Protein AF-A0A839AI90-F1 (afdb_monomer)

Sequence (111 aa):
MSGKSLNDLARDLARARAAADRRPDDKAAEIRFHEARIAYLEAELFLCRKDLAHWQLRSMALGRALRRRVAAYRRLAETASKGAIKRRSRGPAPVPAQAVLFEIVGQGVAA

Radius of gyration: 31.57 Å; Cα contacts (8 Å, |Δi|>4): 28; chains: 1; bounding box: 63×28×80 Å

Solvent-accessible surface area (backbone atoms only — not comparable to full-atom values): 6387 Å² total; per-residue (Å²): 129,82,93,66,51,73,68,53,34,51,51,49,26,54,51,26,43,57,51,16,73,76,35,78,86,39,62,71,34,46,53,48,24,53,52,32,46,49,56,36,50,53,51,52,51,51,51,52,51,52,50,50,54,53,51,50,54,50,49,53,51,52,52,52,52,50,53,53,51,53,53,51,51,50,53,52,51,52,49,50,52,55,51,51,61,66,49,72,80,56,84,81,83,88,77,66,75,75,68,64,63,55,63,70,62,63,68,74,80,75,131

Mean predicted aligned error: 13.65 Å

Nearest PDB structures (foldseek):
  7rye-assembly1_G  TM=8.720E-01  e=3.133E+00  Salmonella enterica subsp. enterica serovar Typhimurium

Organism: NCBI:txid2758565

Secondary structure (DSSP, 8-state):
-----HHHHHHHHHHHHHHHHH-TT-HHHHHHHHHHHHHHHHHHHHHHHHHHHHHHHHHHHHHHHHHHHHHHHHHHHHHHHHHHHHHTTS---PPPGGGTHHHHHHTTS--

pLDDT: mean 80.91, std 21.18, range [37.03, 97.56]

Foldseek 3Di:
DPPDDLVVLVVQLVVLVVQCVVPVPPVVSVVSNVVSVVVNVVNVVVVVVVVVVVVVVVVVVVVVVVVVVVVVVVVVVVVVVVVVVVPVVDDDDDDDPVVVVCVVVVVPPDD

Structure (mmCIF, N/CA/C/O backbone):
data_AF-A0A839AI90-F1
#
_entry.id   AF-A0A839AI90-F1
#
loop_
_atom_site.group_PDB
_atom_site.id
_atom_site.type_symbol
_atom_site.label_atom_id
_atom_site.label_alt_id
_atom_site.label_comp_id
_atom_site.label_asym_id
_atom_site.label_entity_id
_atom_site.label_seq_id
_atom_site.pdbx_PDB_ins_code
_atom_site.Cartn_x
_atom_site.Cartn_y
_atom_site.Cartn_z
_atom_site.occupancy
_atom_site.B_iso_or_equiv
_atom_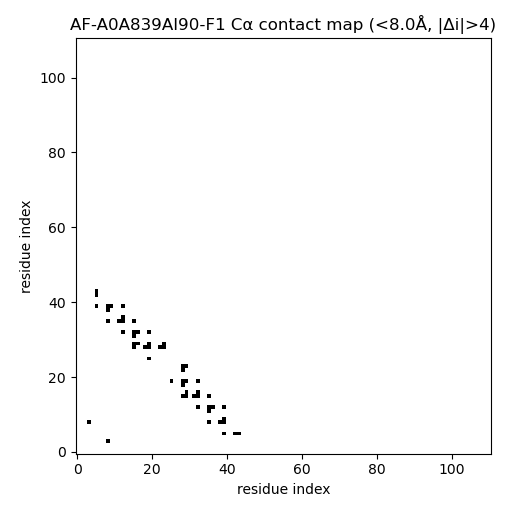site.auth_seq_id
_atom_site.auth_comp_id
_atom_site.auth_asym_id
_atom_site.auth_atom_id
_atom_site.pdbx_PDB_model_num
ATOM 1 N N . MET A 1 1 ? 5.090 16.242 -8.326 1.00 51.44 1 MET A N 1
ATOM 2 C CA . MET A 1 1 ? 4.722 14.852 -8.672 1.00 51.44 1 MET A CA 1
ATOM 3 C C . MET A 1 1 ? 3.959 14.890 -9.983 1.00 51.44 1 MET A C 1
ATOM 5 O O . MET A 1 1 ? 3.069 15.721 -10.107 1.00 51.44 1 MET A O 1
ATOM 9 N N . SER A 1 2 ? 4.357 14.087 -10.972 1.00 54.00 2 SER A N 1
ATOM 10 C CA . SER A 1 2 ? 3.649 13.995 -12.256 1.00 54.00 2 SER A CA 1
ATOM 11 C C . SER A 1 2 ? 2.184 13.634 -11.982 1.00 54.00 2 SER A C 1
ATOM 13 O O . SER A 1 2 ? 1.935 12.640 -11.309 1.00 54.00 2 SER A O 1
ATOM 15 N N . GLY A 1 3 ? 1.225 14.451 -12.431 1.00 74.69 3 GLY A N 1
ATOM 16 C CA . GLY A 1 3 ? -0.216 14.294 -12.163 1.00 74.69 3 GLY A CA 1
ATOM 17 C C . GLY A 1 3 ? -0.878 13.084 -12.841 1.00 74.69 3 GLY A C 1
ATOM 18 O O . GLY A 1 3 ? -2.062 13.132 -13.157 1.00 74.69 3 GLY A O 1
ATOM 19 N N . LYS A 1 4 ? -0.113 12.027 -13.117 1.00 84.38 4 LYS A N 1
ATOM 20 C CA . LYS A 1 4 ? -0.568 10.782 -13.737 1.00 84.38 4 LYS A CA 1
ATOM 21 C C . LYS A 1 4 ? -1.263 9.896 -12.705 1.00 84.38 4 LYS A C 1
ATOM 23 O O . LYS A 1 4 ? -0.846 9.836 -11.549 1.00 84.38 4 LYS A O 1
ATOM 28 N N . SER A 1 5 ? -2.302 9.178 -13.128 1.00 92.56 5 SER A N 1
ATOM 29 C CA . SER A 1 5 ? -2.959 8.193 -12.265 1.00 92.56 5 SER A CA 1
ATOM 30 C C . SER A 1 5 ? -2.091 6.940 -12.082 1.00 92.56 5 SER A C 1
ATOM 32 O O . SER A 1 5 ? -1.227 6.648 -12.912 1.00 92.56 5 SER A O 1
ATOM 34 N N . LEU A 1 6 ? -2.355 6.147 -11.034 1.00 93.50 6 LEU A N 1
ATOM 35 C CA . LEU A 1 6 ? -1.666 4.865 -10.813 1.00 93.50 6 LEU A CA 1
ATOM 36 C C . LEU A 1 6 ? -1.813 3.922 -12.022 1.00 93.50 6 LEU A C 1
ATOM 38 O O . LEU A 1 6 ? -0.866 3.243 -12.405 1.00 93.50 6 LEU A O 1
ATOM 42 N N . ASN A 1 7 ? -2.979 3.938 -12.673 1.00 95.38 7 ASN A N 1
ATOM 43 C CA . ASN A 1 7 ? -3.241 3.142 -13.872 1.00 95.38 7 ASN A CA 1
ATOM 44 C C . ASN A 1 7 ? -2.406 3.603 -15.072 1.00 95.38 7 ASN A C 1
ATOM 46 O O . ASN A 1 7 ? -1.980 2.777 -15.879 1.00 95.38 7 ASN A O 1
ATOM 50 N N . ASP A 1 8 ? -2.166 4.909 -15.206 1.00 96.25 8 ASP A N 1
ATOM 51 C CA . ASP A 1 8 ? -1.291 5.431 -16.257 1.00 96.25 8 ASP A CA 1
ATOM 52 C C . ASP A 1 8 ? 0.162 5.022 -16.002 1.00 96.25 8 ASP A C 1
ATOM 54 O O . ASP A 1 8 ? 0.834 4.569 -16.925 1.00 96.25 8 ASP A O 1
ATOM 58 N N . LEU A 1 9 ? 0.615 5.080 -14.746 1.00 95.69 9 LEU A N 1
ATOM 59 C CA . LEU A 1 9 ? 1.947 4.613 -14.348 1.00 95.69 9 LEU A CA 1
ATOM 60 C C . LEU A 1 9 ? 2.119 3.103 -14.562 1.00 95.69 9 LEU A C 1
ATOM 62 O O . LEU A 1 9 ? 3.165 2.673 -15.038 1.00 95.69 9 LEU A O 1
ATOM 66 N N . ALA A 1 10 ? 1.089 2.297 -14.289 1.00 96.69 10 ALA A N 1
ATOM 67 C CA . ALA A 1 10 ? 1.102 0.861 -14.573 1.00 96.69 10 ALA A CA 1
ATOM 68 C C . ALA A 1 10 ? 1.248 0.582 -16.077 1.00 96.69 10 ALA A C 1
ATOM 70 O O . ALA A 1 10 ? 2.020 -0.287 -16.489 1.00 96.69 10 ALA A O 1
ATOM 71 N N . ARG A 1 11 ? 0.528 1.345 -16.914 1.00 97.50 11 ARG A N 1
ATOM 72 C CA . ARG A 1 11 ? 0.636 1.252 -18.377 1.00 97.50 11 ARG A CA 1
ATOM 73 C C . ARG A 1 11 ? 2.020 1.677 -18.866 1.00 97.50 11 ARG A C 1
ATOM 75 O O . ARG A 1 11 ? 2.583 0.999 -19.724 1.00 97.50 11 ARG A O 1
ATOM 82 N N . ASP A 1 12 ? 2.579 2.750 -18.317 1.00 95.94 12 ASP A N 1
ATOM 83 C CA . ASP A 1 12 ? 3.929 3.218 -18.649 1.00 95.94 12 ASP A CA 1
ATOM 84 C C . ASP A 1 12 ? 4.997 2.191 -18.237 1.00 95.94 12 ASP A C 1
ATOM 86 O O . ASP A 1 12 ? 5.879 1.874 -19.036 1.00 95.94 12 ASP A O 1
ATOM 90 N N . LEU A 1 13 ? 4.866 1.582 -17.054 1.00 97.38 13 LEU A N 1
ATOM 91 C CA . LEU A 1 13 ? 5.733 0.497 -16.590 1.00 97.38 13 LEU A CA 1
ATOM 92 C C . LEU A 1 13 ? 5.669 -0.724 -17.515 1.00 97.38 13 LEU A C 1
ATOM 94 O O . LEU A 1 13 ? 6.708 -1.258 -17.903 1.00 97.38 13 LEU A O 1
ATOM 98 N N . ALA A 1 14 ? 4.468 -1.152 -17.912 1.00 97.31 14 ALA A N 1
ATOM 99 C CA . ALA A 1 14 ? 4.297 -2.280 -18.826 1.00 97.31 14 ALA A CA 1
ATOM 100 C C . ALA A 1 14 ? 4.943 -2.012 -20.197 1.00 97.31 14 ALA A C 1
ATOM 102 O O . ALA A 1 14 ? 5.605 -2.888 -20.756 1.00 97.31 14 ALA A O 1
ATOM 103 N N . ARG A 1 15 ? 4.804 -0.787 -20.721 1.00 96.69 15 ARG A N 1
ATOM 104 C CA . ARG A 1 15 ? 5.449 -0.367 -21.976 1.00 96.69 15 ARG A CA 1
ATOM 105 C C . ARG A 1 15 ? 6.968 -0.341 -21.855 1.00 96.69 15 ARG A C 1
ATOM 107 O O . ARG A 1 15 ? 7.646 -0.837 -22.752 1.00 96.69 15 ARG A O 1
ATOM 114 N N . ALA A 1 16 ? 7.494 0.217 -20.767 1.00 95.44 16 ALA A N 1
ATOM 115 C CA . ALA A 1 16 ? 8.931 0.293 -20.532 1.00 95.44 16 ALA A CA 1
ATOM 116 C C . ALA A 1 16 ? 9.546 -1.105 -20.381 1.00 95.44 16 ALA A C 1
ATOM 118 O O . ALA A 1 16 ? 10.574 -1.388 -20.992 1.00 95.44 16 ALA A O 1
ATOM 119 N N . ARG A 1 17 ? 8.858 -2.012 -19.675 1.00 96.12 17 ARG A N 1
ATOM 120 C CA . ARG A 1 17 ? 9.251 -3.421 -19.563 1.00 96.12 17 ARG A CA 1
ATOM 121 C C . ARG A 1 17 ? 9.302 -4.104 -20.926 1.00 96.12 17 ARG A C 1
ATOM 123 O O . ARG A 1 17 ? 10.330 -4.650 -21.292 1.00 96.12 17 ARG A O 1
ATOM 130 N N . ALA A 1 18 ? 8.234 -3.993 -21.717 1.00 96.81 18 ALA A N 1
ATOM 131 C CA . ALA A 1 18 ? 8.198 -4.581 -23.055 1.00 96.81 18 ALA A CA 1
ATOM 132 C C . ALA A 1 18 ? 9.286 -4.013 -23.987 1.00 96.81 18 ALA A C 1
ATOM 134 O O . ALA A 1 18 ? 9.757 -4.706 -24.887 1.00 96.81 18 ALA A O 1
ATOM 135 N N . ALA A 1 19 ? 9.679 -2.749 -23.804 1.00 94.62 19 ALA A N 1
ATOM 136 C CA . ALA A 1 19 ? 10.760 -2.137 -24.566 1.00 94.62 19 ALA A CA 1
ATOM 137 C C . ALA A 1 19 ? 12.146 -2.659 -24.152 1.00 94.62 19 ALA A C 1
ATOM 139 O O . ALA A 1 19 ? 12.968 -2.883 -25.042 1.00 94.62 19 ALA A O 1
ATOM 140 N N . ALA A 1 20 ? 12.382 -2.859 -22.851 1.00 94.75 20 ALA A N 1
ATOM 141 C CA . ALA A 1 20 ? 13.605 -3.460 -22.317 1.00 94.75 20 ALA A CA 1
ATOM 142 C C . ALA A 1 20 ? 13.729 -4.940 -22.718 1.00 94.75 20 ALA A C 1
ATOM 144 O O . ALA A 1 20 ? 14.761 -5.345 -23.239 1.00 94.75 20 ALA A O 1
ATOM 145 N N . ASP A 1 21 ? 12.646 -5.717 -22.610 1.00 94.81 21 ASP A N 1
ATOM 146 C CA . ASP A 1 21 ? 12.638 -7.146 -22.958 1.00 94.81 21 ASP A CA 1
ATOM 147 C C . ASP A 1 21 ? 12.954 -7.389 -24.449 1.00 94.81 21 ASP A C 1
ATOM 149 O O . ASP A 1 21 ? 13.576 -8.385 -24.810 1.00 94.81 21 ASP A O 1
ATOM 153 N N . ARG A 1 22 ? 12.555 -6.468 -25.340 1.00 95.88 22 ARG A N 1
ATOM 154 C CA . ARG A 1 22 ? 12.869 -6.542 -26.782 1.00 95.88 22 ARG A CA 1
ATOM 155 C C . ARG A 1 22 ? 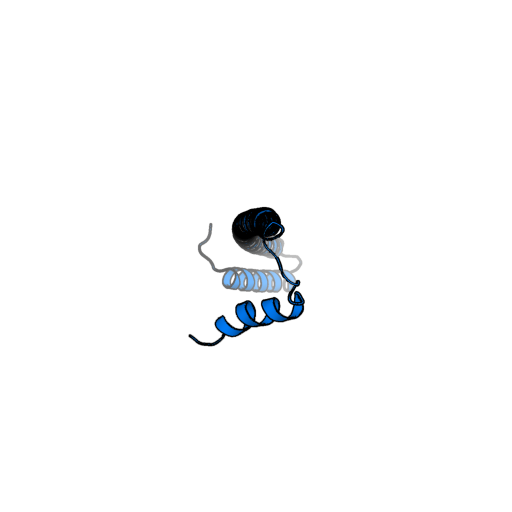14.318 -6.191 -27.118 1.00 95.88 22 ARG A C 1
ATOM 157 O O . ARG A 1 22 ? 14.772 -6.527 -28.208 1.00 95.88 22 ARG A O 1
ATOM 164 N N . ARG A 1 23 ? 15.001 -5.443 -26.251 1.00 91.38 23 ARG A N 1
ATOM 165 C CA . ARG A 1 23 ? 16.357 -4.922 -26.470 1.00 91.38 23 ARG A CA 1
ATOM 166 C C . ARG A 1 23 ? 17.153 -5.035 -25.167 1.00 91.38 23 ARG A C 1
ATOM 168 O O . ARG A 1 23 ? 17.403 -4.012 -24.534 1.00 91.38 23 ARG A O 1
ATOM 175 N N . PRO A 1 24 ? 17.540 -6.256 -24.765 1.00 86.38 24 PRO A N 1
ATOM 176 C CA . PRO A 1 24 ? 18.199 -6.484 -23.479 1.00 86.38 24 PRO A CA 1
ATOM 177 C C . PRO A 1 24 ? 19.555 -5.771 -23.366 1.00 86.38 24 PRO A C 1
ATOM 179 O O . PRO A 1 24 ? 19.943 -5.381 -22.273 1.00 86.38 24 PRO A O 1
ATOM 182 N N . ASP A 1 25 ? 20.237 -5.529 -24.489 1.00 93.94 25 ASP A N 1
ATOM 183 C CA . ASP A 1 25 ? 21.524 -4.820 -24.510 1.00 93.94 25 ASP A CA 1
ATOM 184 C C . ASP A 1 25 ? 21.377 -3.281 -24.526 1.00 93.94 25 ASP A C 1
ATOM 186 O O . ASP A 1 25 ? 22.361 -2.547 -24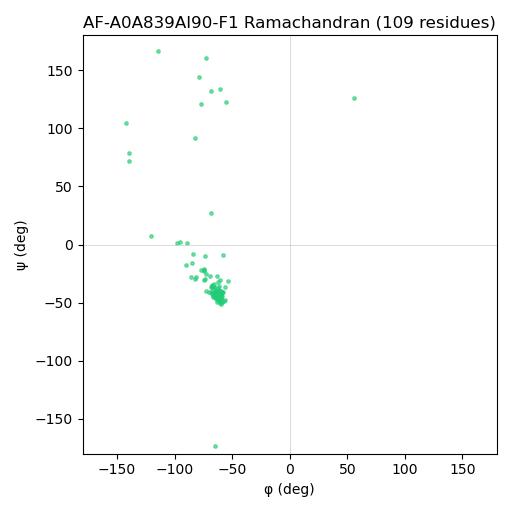.387 1.00 93.94 25 ASP A O 1
ATOM 190 N N . ASP A 1 26 ? 20.154 -2.758 -24.695 1.00 95.62 26 ASP A N 1
ATOM 191 C CA . ASP A 1 26 ? 19.877 -1.318 -24.682 1.00 95.62 26 ASP A CA 1
ATOM 192 C C . ASP A 1 26 ? 19.745 -0.813 -23.239 1.00 95.62 26 ASP A C 1
ATOM 194 O O . ASP A 1 26 ? 18.656 -0.754 -22.658 1.00 95.62 26 ASP A O 1
ATOM 198 N N . LYS A 1 27 ? 20.871 -0.361 -22.679 1.00 95.00 27 LYS A N 1
ATOM 199 C CA . LYS A 1 27 ? 20.932 0.252 -21.341 1.00 95.00 27 LYS A CA 1
ATOM 200 C C . LYS A 1 27 ? 19.946 1.410 -21.161 1.00 95.00 27 LYS A C 1
ATOM 202 O O . LYS A 1 27 ? 19.452 1.626 -20.058 1.00 95.00 27 LYS A O 1
ATOM 207 N N . ALA A 1 28 ? 19.622 2.162 -22.215 1.00 95.56 28 ALA A N 1
ATOM 208 C CA . ALA A 1 28 ? 18.651 3.249 -22.105 1.00 95.56 28 ALA A CA 1
ATOM 209 C C . ALA A 1 28 ? 17.212 2.722 -21.972 1.00 95.56 28 ALA A C 1
ATOM 211 O O . ALA A 1 28 ? 16.359 3.382 -21.375 1.00 95.56 28 ALA A O 1
ATOM 212 N N . ALA A 1 29 ? 16.898 1.551 -22.534 1.00 93.75 29 ALA A N 1
ATOM 213 C CA . ALA A 1 29 ? 15.622 0.880 -22.296 1.00 93.75 29 ALA A CA 1
ATOM 214 C C . ALA A 1 29 ? 15.530 0.339 -20.859 1.00 93.75 29 ALA A C 1
ATOM 216 O O . ALA A 1 29 ? 14.499 0.528 -20.212 1.00 93.75 29 ALA A O 1
ATOM 217 N N . GLU A 1 30 ? 16.615 -0.238 -20.339 1.00 95.06 30 GLU A N 1
ATOM 218 C CA . GLU A 1 30 ? 16.704 -0.725 -18.956 1.00 95.06 30 GLU A CA 1
ATOM 219 C C . GLU A 1 30 ? 16.544 0.411 -17.929 1.00 95.06 30 GLU A C 1
ATOM 221 O O . GLU A 1 30 ? 15.707 0.323 -17.028 1.00 95.06 30 GLU A O 1
ATOM 226 N N . ILE A 1 31 ? 17.260 1.529 -18.108 1.00 96.62 31 ILE A N 1
ATOM 227 C CA . ILE A 1 31 ? 17.131 2.717 -17.246 1.00 96.62 31 ILE A CA 1
ATOM 228 C C . ILE A 1 31 ? 15.681 3.216 -17.229 1.00 96.62 31 ILE A C 1
ATOM 230 O O . ILE A 1 31 ? 15.105 3.391 -16.156 1.00 96.62 31 ILE A O 1
ATOM 234 N N . ARG A 1 32 ? 15.047 3.363 -18.401 1.00 95.38 32 ARG A N 1
ATOM 235 C CA . ARG A 1 32 ? 13.643 3.806 -18.497 1.00 95.38 32 ARG A CA 1
ATOM 236 C C . ARG A 1 32 ? 12.670 2.853 -17.808 1.00 95.38 32 ARG A C 1
ATOM 238 O O . ARG A 1 32 ? 11.681 3.300 -17.229 1.00 95.38 32 ARG A O 1
ATOM 245 N N . PHE A 1 33 ? 12.928 1.547 -17.854 1.00 97.19 33 PHE A N 1
ATOM 246 C CA . PHE A 1 33 ? 12.145 0.569 -17.102 1.00 97.19 33 PHE A CA 1
ATOM 247 C C . PHE A 1 33 ? 12.277 0.781 -15.590 1.00 97.19 33 PHE A C 1
ATOM 249 O O . PHE A 1 33 ? 11.262 0.810 -14.889 1.00 97.19 33 PHE A O 1
ATOM 256 N N . HIS A 1 34 ? 13.494 0.987 -15.084 1.00 97.56 34 HIS A N 1
ATOM 257 C CA . HIS A 1 34 ? 13.709 1.261 -13.665 1.00 97.56 34 HIS A CA 1
ATOM 258 C C . HIS A 1 34 ? 13.083 2.583 -13.214 1.00 97.56 34 HIS A C 1
ATOM 260 O O . HIS A 1 34 ? 12.436 2.609 -12.169 1.00 97.56 34 HIS A O 1
ATOM 266 N N . GLU A 1 35 ? 13.182 3.646 -14.011 1.00 97.50 35 GLU A N 1
ATOM 267 C CA . GLU A 1 35 ? 12.520 4.928 -13.737 1.00 97.50 35 GLU A CA 1
ATOM 268 C C . GLU A 1 35 ? 10.995 4.775 -13.663 1.00 97.50 35 GLU A C 1
ATOM 270 O O . GLU A 1 35 ? 10.367 5.231 -12.705 1.00 97.50 35 GLU A O 1
ATOM 275 N N . ALA A 1 36 ? 10.391 4.069 -14.627 1.00 96.56 36 ALA A N 1
ATOM 276 C CA . ALA A 1 36 ? 8.956 3.791 -14.616 1.00 96.56 36 ALA A CA 1
ATOM 277 C C . ALA A 1 36 ? 8.546 2.944 -13.399 1.00 96.56 36 ALA A C 1
ATOM 279 O O . ALA A 1 36 ? 7.489 3.172 -12.805 1.00 96.56 36 ALA A O 1
ATOM 280 N N . ARG A 1 37 ? 9.394 1.991 -12.991 1.00 97.56 37 ARG A N 1
ATOM 281 C CA . ARG A 1 37 ? 9.165 1.152 -11.809 1.00 97.56 37 ARG A CA 1
ATOM 282 C C . ARG A 1 37 ? 9.221 1.967 -10.522 1.00 97.56 37 ARG A C 1
ATOM 284 O O . ARG A 1 37 ? 8.351 1.791 -9.675 1.00 97.56 37 ARG A O 1
ATOM 291 N N . ILE A 1 38 ? 10.207 2.851 -10.380 1.00 97.56 38 ILE A N 1
ATOM 292 C CA . ILE A 1 38 ? 10.327 3.748 -9.224 1.00 97.56 38 ILE A CA 1
ATOM 293 C C . ILE A 1 38 ? 9.088 4.639 -9.138 1.00 97.56 38 ILE A C 1
ATOM 295 O O . ILE A 1 38 ? 8.431 4.649 -8.102 1.00 97.56 38 ILE A O 1
ATOM 299 N N . ALA A 1 39 ? 8.700 5.291 -10.238 1.00 96.06 39 ALA A N 1
ATOM 300 C CA . ALA A 1 39 ? 7.531 6.168 -10.259 1.00 96.06 39 ALA A CA 1
ATOM 301 C C . ALA A 1 39 ? 6.232 5.439 -9.866 1.00 96.06 39 ALA A C 1
ATOM 303 O O . ALA A 1 39 ? 5.421 5.978 -9.111 1.00 96.06 39 ALA A O 1
ATOM 304 N N . TYR A 1 40 ? 6.036 4.205 -10.345 1.00 96.88 40 TYR A N 1
ATOM 305 C CA . TYR A 1 40 ? 4.890 3.380 -9.959 1.00 96.88 40 TYR A CA 1
ATOM 306 C C . TYR A 1 40 ? 4.902 3.045 -8.459 1.00 96.88 40 TYR A C 1
ATOM 308 O O . TYR A 1 40 ? 3.902 3.259 -7.773 1.00 96.88 40 TYR A O 1
ATOM 316 N N . LEU A 1 41 ? 6.040 2.573 -7.936 1.00 97.44 41 LEU A N 1
ATOM 317 C CA . LEU A 1 41 ? 6.176 2.195 -6.526 1.00 97.44 41 LEU A CA 1
ATOM 318 C C . LEU A 1 41 ? 6.040 3.396 -5.583 1.00 97.44 41 LEU A C 1
ATOM 320 O O . LEU A 1 41 ? 5.450 3.269 -4.514 1.00 97.44 41 LEU A O 1
ATOM 324 N N . GLU A 1 42 ? 6.540 4.570 -5.965 1.00 96.94 42 GLU A N 1
ATOM 325 C CA . GLU A 1 42 ? 6.356 5.804 -5.197 1.00 96.94 42 GLU A CA 1
ATOM 326 C C . GLU A 1 42 ? 4.878 6.197 -5.099 1.00 96.94 42 GLU A C 1
ATOM 328 O O . GLU A 1 42 ? 4.404 6.569 -4.021 1.00 96.94 42 GLU A O 1
ATOM 333 N N . ALA A 1 43 ? 4.132 6.080 -6.202 1.00 95.38 43 ALA A N 1
ATOM 334 C CA . ALA A 1 43 ? 2.698 6.346 -6.215 1.00 95.38 43 ALA A CA 1
ATOM 335 C C . ALA A 1 43 ? 1.916 5.325 -5.370 1.00 95.38 43 ALA A C 1
ATOM 337 O O . ALA A 1 43 ? 1.033 5.709 -4.600 1.00 95.38 43 ALA A O 1
ATOM 338 N N . GLU A 1 44 ? 2.261 4.039 -5.459 1.00 96.56 44 GLU A N 1
ATOM 339 C CA . GLU A 1 44 ? 1.661 2.976 -4.646 1.00 96.56 44 GLU A CA 1
ATOM 340 C C . GLU A 1 44 ? 1.934 3.187 -3.148 1.00 96.56 44 GLU A C 1
ATOM 342 O O . GLU A 1 44 ? 1.020 3.146 -2.322 1.00 96.56 44 GLU A O 1
ATOM 347 N N . LEU A 1 45 ? 3.179 3.515 -2.796 1.00 96.88 45 LEU A N 1
ATOM 348 C CA . LEU A 1 45 ? 3.587 3.839 -1.432 1.00 96.88 45 LEU A CA 1
ATOM 349 C C . LEU A 1 45 ? 2.836 5.064 -0.894 1.00 96.88 45 LEU A C 1
ATOM 351 O O . LEU A 1 45 ? 2.420 5.075 0.266 1.00 96.88 45 LEU A O 1
ATOM 355 N N . PHE A 1 46 ? 2.641 6.093 -1.720 1.00 95.56 46 PHE A N 1
ATOM 356 C CA . PHE A 1 46 ? 1.858 7.268 -1.346 1.00 95.56 46 PHE A CA 1
ATOM 357 C C . PHE A 1 46 ? 0.401 6.907 -1.023 1.00 95.56 46 PHE A C 1
ATOM 359 O O . PHE A 1 46 ? -0.116 7.330 0.015 1.00 95.56 46 PHE A O 1
ATOM 366 N N . LEU A 1 47 ? -0.248 6.094 -1.863 1.00 94.81 47 LEU A N 1
ATOM 367 C CA . LEU A 1 47 ? -1.618 5.631 -1.624 1.00 94.81 47 LEU A CA 1
ATOM 368 C C . LEU A 1 47 ? -1.710 4.776 -0.357 1.00 94.81 47 LEU A C 1
ATOM 370 O O . LEU A 1 47 ? -2.547 5.045 0.501 1.00 94.81 47 LEU A O 1
ATOM 374 N N . CYS A 1 48 ? -0.785 3.834 -0.177 1.00 96.38 48 CYS A N 1
ATOM 375 C CA . CYS A 1 48 ? -0.722 2.994 1.017 1.00 96.38 48 CYS A CA 1
ATOM 376 C C . CYS A 1 48 ? -0.554 3.828 2.301 1.00 96.38 48 CYS A C 1
ATOM 378 O O . CYS A 1 48 ? -1.245 3.602 3.295 1.00 96.38 48 CYS A O 1
ATOM 380 N N . ARG A 1 49 ? 0.300 4.861 2.281 1.00 97.06 49 ARG A N 1
ATOM 381 C CA . ARG A 1 49 ? 0.462 5.796 3.411 1.00 97.06 49 ARG A CA 1
ATOM 382 C C . ARG A 1 49 ? -0.811 6.585 3.704 1.00 97.06 49 ARG A C 1
ATOM 384 O O . ARG A 1 49 ? -1.148 6.784 4.871 1.00 97.06 49 ARG A O 1
ATOM 391 N N . LYS A 1 50 ? -1.517 7.030 2.663 1.00 96.06 50 LYS A N 1
ATOM 392 C CA . LYS A 1 50 ? -2.792 7.740 2.803 1.00 96.06 50 LYS A CA 1
ATOM 393 C C . LYS A 1 50 ? -3.856 6.843 3.439 1.00 96.06 50 LYS A C 1
ATOM 395 O O . LYS A 1 50 ? -4.538 7.278 4.368 1.00 96.06 50 LYS A O 1
ATOM 400 N N . ASP A 1 51 ? -3.953 5.596 2.993 1.00 96.56 51 ASP A N 1
ATOM 401 C CA . ASP A 1 51 ? -4.898 4.62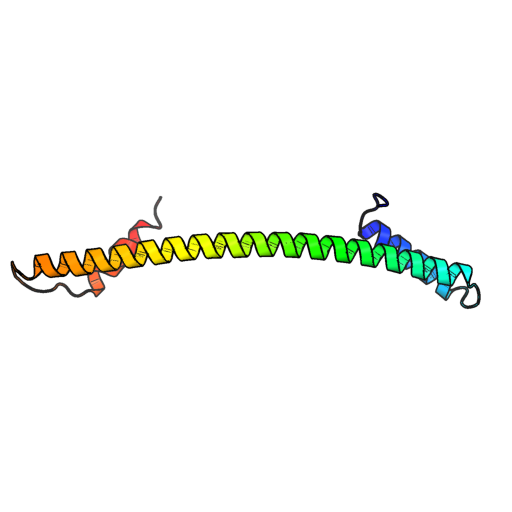5 3.542 1.00 96.56 51 ASP A CA 1
ATOM 402 C C . ASP A 1 51 ? -4.549 4.264 4.985 1.00 96.56 51 ASP A C 1
ATOM 404 O O . ASP A 1 51 ? -5.426 4.255 5.850 1.00 96.56 51 ASP A O 1
ATOM 408 N N . LEU A 1 52 ? -3.266 4.057 5.290 1.00 97.56 52 LEU A N 1
ATOM 409 C CA . LEU A 1 52 ? -2.805 3.827 6.658 1.00 97.56 52 LEU A CA 1
ATOM 410 C C . LEU A 1 52 ? -3.220 4.976 7.587 1.00 97.56 52 LEU A C 1
ATOM 412 O O . LEU A 1 52 ? -3.783 4.725 8.654 1.00 97.56 52 LEU A O 1
ATOM 416 N N . ALA A 1 53 ? -3.002 6.226 7.172 1.00 96.69 53 ALA A N 1
ATOM 417 C CA . ALA A 1 53 ? -3.417 7.395 7.943 1.00 96.69 53 ALA A CA 1
ATOM 418 C C . ALA A 1 53 ? -4.943 7.428 8.150 1.00 96.69 53 ALA A C 1
ATOM 420 O O . ALA A 1 53 ? -5.418 7.680 9.262 1.00 96.69 53 ALA A O 1
ATOM 421 N N . HIS A 1 54 ? -5.724 7.111 7.111 1.00 96.62 54 HIS A N 1
ATOM 422 C CA . HIS A 1 54 ? -7.181 7.011 7.209 1.00 96.62 54 HIS A CA 1
ATOM 423 C C . HIS A 1 54 ? -7.618 5.959 8.243 1.00 96.62 54 HIS A C 1
ATOM 425 O O . HIS A 1 54 ? -8.428 6.248 9.132 1.00 96.62 54 HIS A O 1
ATOM 431 N N . TRP A 1 55 ? -7.057 4.749 8.176 1.00 96.38 55 TRP A N 1
ATOM 432 C CA . TRP A 1 55 ? -7.402 3.655 9.085 1.00 96.38 55 TRP A CA 1
ATOM 433 C C . TRP A 1 55 ? -6.957 3.914 10.524 1.00 96.38 55 TRP A C 1
ATOM 435 O O . TRP A 1 55 ? -7.699 3.596 11.457 1.00 96.38 55 TRP A O 1
ATOM 445 N N . GLN A 1 56 ? -5.804 4.552 10.728 1.00 97.56 56 GLN A N 1
ATOM 446 C CA . GLN A 1 56 ? -5.349 4.979 12.052 1.00 97.56 56 GLN A CA 1
ATOM 447 C C . GLN A 1 56 ? -6.325 5.978 12.683 1.00 97.56 56 GLN A C 1
ATOM 449 O O . GLN A 1 56 ? -6.768 5.774 13.817 1.00 97.56 56 GLN A O 1
ATOM 454 N N . LEU A 1 57 ? -6.736 7.010 11.939 1.00 96.75 57 LEU A N 1
ATOM 455 C CA . LEU A 1 57 ? -7.718 7.990 12.415 1.00 96.75 57 LEU A CA 1
ATOM 456 C C . LEU A 1 57 ? -9.053 7.327 12.772 1.00 96.75 57 LEU A C 1
ATOM 458 O O . LEU A 1 57 ? -9.624 7.602 13.835 1.00 96.75 57 LEU A O 1
ATOM 462 N N . ARG A 1 58 ? -9.528 6.409 11.922 1.00 96.69 58 ARG A N 1
ATOM 463 C CA . ARG A 1 58 ? -10.761 5.651 12.160 1.00 96.69 58 ARG A CA 1
ATOM 464 C C . ARG A 1 58 ? -10.659 4.774 13.407 1.00 96.69 58 ARG A C 1
ATOM 466 O O . ARG A 1 58 ? -11.568 4.796 14.237 1.00 96.69 58 ARG A O 1
ATOM 473 N N . SER A 1 59 ? -9.551 4.059 13.580 1.00 96.69 59 SER A N 1
ATOM 474 C CA . SER A 1 59 ? -9.294 3.227 14.760 1.00 96.69 59 SER A CA 1
ATOM 475 C C . SER A 1 59 ? -9.289 4.058 16.047 1.00 96.69 59 SE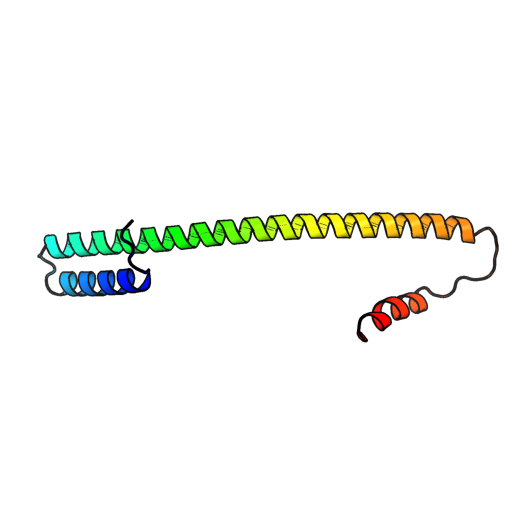R A C 1
ATOM 477 O O . SER A 1 59 ? -9.975 3.723 17.015 1.00 96.69 59 SER A O 1
ATOM 479 N N . MET A 1 60 ? -8.621 5.217 16.046 1.00 96.69 60 MET A N 1
ATOM 480 C CA . MET A 1 60 ? -8.625 6.128 17.195 1.00 96.69 60 MET A CA 1
ATOM 481 C C . MET A 1 60 ? -10.031 6.641 17.528 1.00 96.69 60 MET A C 1
ATOM 483 O O . MET A 1 60 ? -10.394 6.727 18.706 1.00 96.69 60 MET A O 1
ATOM 487 N N . ALA A 1 61 ? -10.831 6.984 16.515 1.00 95.44 61 ALA A N 1
ATOM 488 C CA . ALA A 1 61 ? -12.206 7.437 16.703 1.00 95.44 61 ALA A CA 1
ATOM 489 C C . ALA A 1 61 ? -13.091 6.338 17.313 1.00 95.44 61 ALA A C 1
ATOM 491 O O . ALA A 1 61 ? -13.778 6.589 18.308 1.00 95.44 61 ALA A O 1
ATOM 492 N N . LEU A 1 62 ? -13.008 5.114 16.785 1.00 95.81 62 LEU A N 1
ATOM 493 C CA . LEU A 1 62 ? -13.722 3.952 17.318 1.00 95.81 62 LEU A CA 1
ATOM 494 C C . LEU A 1 62 ? -13.280 3.626 18.749 1.00 95.81 62 LEU A C 1
ATOM 496 O O . LEU A 1 62 ? -14.125 3.431 19.621 1.00 95.81 62 LEU A O 1
ATOM 500 N N . GLY A 1 63 ? -11.977 3.670 19.033 1.00 97.38 63 GLY A N 1
ATOM 501 C CA . GLY A 1 63 ? -11.446 3.474 20.382 1.00 97.38 63 GLY A CA 1
ATOM 502 C C . GLY A 1 63 ? -11.974 4.508 21.383 1.00 97.38 63 GLY A C 1
ATOM 503 O O . GLY A 1 63 ? -12.331 4.158 22.509 1.00 97.38 63 GLY A O 1
ATOM 504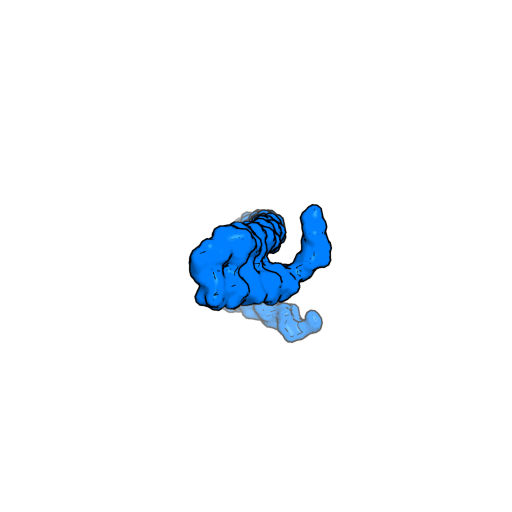 N N . ARG A 1 64 ? -12.093 5.784 20.983 1.00 96.44 64 ARG A N 1
ATOM 505 C CA . ARG A 1 64 ? -12.723 6.827 21.818 1.00 96.44 64 ARG A CA 1
ATOM 506 C C . ARG A 1 64 ? -14.211 6.557 22.044 1.00 96.44 64 ARG A C 1
ATOM 508 O O . ARG A 1 64 ? -14.675 6.691 23.176 1.00 96.44 64 ARG A O 1
ATOM 515 N N . ALA A 1 65 ? -14.947 6.175 21.002 1.00 95.00 65 ALA A N 1
ATOM 516 C CA . ALA A 1 65 ? -16.370 5.854 21.108 1.00 95.00 65 ALA A CA 1
ATOM 517 C C . ALA A 1 65 ? -16.613 4.656 22.039 1.00 95.00 65 ALA A C 1
ATOM 519 O O . ALA A 1 65 ? -17.479 4.720 22.913 1.00 95.00 65 ALA A O 1
ATOM 520 N N . LEU A 1 66 ? -15.794 3.607 21.920 1.00 96.12 66 LEU A N 1
ATOM 521 C CA . LEU A 1 66 ? -15.865 2.431 22.779 1.00 96.12 66 LEU A CA 1
ATOM 522 C C . LEU A 1 66 ? -15.600 2.793 24.242 1.00 96.12 66 LEU A C 1
ATOM 524 O O . LEU A 1 66 ? -16.396 2.438 25.106 1.00 96.12 66 LEU A O 1
ATOM 528 N N . ARG A 1 67 ? -14.548 3.572 24.530 1.00 96.00 67 ARG A N 1
ATOM 529 C CA . ARG A 1 67 ? -14.265 4.037 25.900 1.00 96.00 67 ARG A CA 1
ATOM 530 C C . ARG A 1 67 ? -15.426 4.834 26.498 1.00 96.00 67 ARG A C 1
ATOM 532 O O . ARG A 1 67 ? -15.760 4.626 27.661 1.00 96.00 67 ARG A O 1
ATOM 539 N N . ARG A 1 68 ? -16.073 5.703 25.710 1.00 94.00 68 ARG A N 1
ATOM 540 C CA . ARG A 1 68 ? -17.268 6.449 26.150 1.00 94.00 68 ARG A CA 1
ATOM 541 C C . ARG A 1 68 ? -18.433 5.517 26.477 1.00 94.00 68 ARG A C 1
ATOM 543 O O . ARG A 1 68 ? -19.043 5.677 27.530 1.00 94.00 68 ARG A O 1
ATOM 550 N N . ARG A 1 69 ? -18.709 4.525 25.623 1.00 92.94 69 ARG A N 1
ATOM 551 C CA . ARG A 1 69 ? -19.758 3.522 25.875 1.00 92.94 69 ARG A CA 1
ATOM 552 C C . ARG A 1 69 ? -19.461 2.697 27.125 1.00 92.94 69 ARG A C 1
ATOM 554 O O . ARG A 1 69 ? -20.328 2.569 27.977 1.00 92.94 69 ARG A O 1
ATOM 561 N N . VAL A 1 70 ? -18.229 2.214 27.284 1.00 95.19 70 VAL A N 1
ATOM 562 C CA . VAL A 1 70 ? -17.799 1.466 28.478 1.00 95.19 70 VAL A CA 1
ATOM 563 C C . VAL A 1 70 ? -17.978 2.303 29.747 1.00 95.19 70 VAL A C 1
ATOM 565 O O . VAL A 1 70 ? -18.509 1.805 30.736 1.00 95.19 70 VAL A O 1
ATOM 568 N N . ALA A 1 71 ? -17.591 3.581 29.727 1.00 92.25 71 ALA A N 1
ATOM 569 C CA . ALA A 1 71 ? -17.794 4.478 30.863 1.00 92.25 71 ALA A CA 1
ATOM 570 C C . ALA A 1 71 ? -19.286 4.696 31.175 1.00 92.25 71 ALA A C 1
ATOM 572 O O . ALA A 1 71 ? -19.667 4.700 32.345 1.00 92.25 71 ALA A O 1
ATOM 573 N N . ALA A 1 72 ? -20.132 4.833 30.149 1.00 91.62 72 ALA A N 1
ATOM 574 C CA . ALA A 1 72 ? -21.579 4.936 30.322 1.00 91.62 72 ALA A CA 1
ATOM 575 C C . ALA A 1 72 ? -22.163 3.666 30.958 1.00 91.62 72 ALA A C 1
ATOM 577 O O . ALA A 1 72 ? -22.876 3.768 31.952 1.00 91.62 72 ALA A O 1
ATOM 578 N N . TYR A 1 73 ? -21.790 2.479 30.466 1.00 91.75 73 TYR A N 1
ATOM 579 C CA . TYR A 1 73 ? -22.227 1.205 31.045 1.00 91.75 73 TYR A CA 1
ATOM 580 C C . TYR A 1 73 ? -21.763 1.020 32.488 1.00 91.75 73 TYR A C 1
ATOM 582 O O . TYR A 1 73 ? -22.553 0.584 33.319 1.00 91.75 73 TYR A O 1
ATOM 590 N N . ARG A 1 74 ? -20.522 1.399 32.820 1.00 90.31 74 ARG A N 1
ATOM 591 C CA . ARG A 1 74 ? -20.030 1.360 34.209 1.00 90.31 74 ARG A CA 1
ATOM 592 C C . ARG A 1 74 ? -20.876 2.236 35.133 1.00 90.31 74 ARG A C 1
ATOM 594 O O . ARG A 1 74 ? -21.324 1.758 36.168 1.00 90.31 74 ARG A O 1
ATOM 601 N N . ARG A 1 75 ? -21.183 3.473 34.725 1.00 87.31 75 ARG A N 1
ATOM 602 C CA . ARG A 1 75 ? -22.071 4.371 35.489 1.00 87.31 75 ARG A CA 1
ATOM 603 C C . ARG A 1 75 ? -23.485 3.802 35.641 1.00 87.31 75 ARG A C 1
ATOM 605 O O . ARG A 1 75 ? -24.087 3.918 36.707 1.00 87.31 75 ARG A O 1
ATOM 612 N N . LEU A 1 76 ? -24.014 3.174 34.593 1.00 86.00 76 LEU A N 1
ATOM 613 C CA . LEU A 1 76 ? -25.331 2.530 34.611 1.00 86.00 76 LEU A CA 1
ATOM 614 C C . LEU A 1 76 ? -25.354 1.321 35.564 1.00 86.00 76 LEU A C 1
ATOM 616 O O . LEU A 1 76 ? -26.278 1.170 36.356 1.00 86.00 76 LEU A O 1
ATOM 620 N N . ALA A 1 77 ? -24.295 0.511 35.572 1.00 85.75 77 ALA A N 1
ATOM 621 C CA . ALA A 1 77 ? -24.140 -0.598 36.511 1.00 85.75 77 ALA A CA 1
ATOM 622 C C . ALA A 1 77 ? -23.993 -0.116 37.968 1.00 85.75 77 ALA A C 1
ATOM 624 O O . ALA A 1 77 ? -24.615 -0.672 38.873 1.00 85.75 77 ALA A O 1
ATOM 625 N N . GLU A 1 78 ? -23.223 0.949 38.211 1.00 84.94 78 GLU A N 1
ATOM 626 C CA . GLU A 1 78 ? -23.074 1.550 39.543 1.00 84.94 78 GLU A CA 1
ATOM 627 C C . GLU A 1 78 ? -24.393 2.127 40.073 1.00 84.94 78 GLU A C 1
ATOM 629 O O . GLU A 1 78 ? -24.728 1.945 41.245 1.00 84.94 78 GLU A O 1
ATOM 634 N N . THR A 1 79 ? -25.161 2.811 39.221 1.00 81.00 79 THR A N 1
ATOM 635 C CA . THR A 1 79 ? -26.483 3.345 39.584 1.00 81.00 79 THR A CA 1
ATOM 636 C C . THR A 1 79 ? -27.498 2.232 39.822 1.00 81.00 79 THR A C 1
ATOM 638 O O . THR A 1 79 ? -28.231 2.304 40.807 1.00 81.00 79 THR A O 1
ATOM 641 N N . ALA A 1 80 ? -27.490 1.166 39.016 1.00 76.25 80 ALA A N 1
ATOM 642 C CA . ALA A 1 80 ? -28.312 -0.020 39.249 1.00 76.25 80 ALA A CA 1
ATOM 643 C C . ALA A 1 80 ? -27.966 -0.710 40.581 1.00 76.25 80 ALA A C 1
ATOM 645 O O . ALA A 1 80 ? -28.866 -1.045 41.347 1.00 76.25 80 ALA A O 1
ATOM 646 N N . SER A 1 81 ? -26.677 -0.846 40.909 1.00 71.62 81 SER A N 1
ATOM 647 C CA . SER A 1 81 ? -26.218 -1.406 42.189 1.00 71.62 81 SER A CA 1
ATOM 648 C C . SER A 1 81 ? -26.668 -0.554 43.385 1.00 71.62 81 SER A C 1
ATOM 650 O O . SER A 1 81 ? -27.270 -1.063 44.331 1.00 71.62 81 SER A O 1
ATOM 652 N N . LYS A 1 82 ? -26.500 0.775 43.318 1.00 68.44 82 LYS A N 1
ATOM 653 C CA . LYS A 1 82 ? -26.962 1.703 44.370 1.00 68.44 82 LYS A CA 1
ATOM 654 C C . LYS A 1 82 ? -28.494 1.774 44.475 1.00 68.44 82 LYS A C 1
ATOM 656 O O . LYS A 1 82 ? -29.031 1.895 45.576 1.00 68.44 82 LYS A O 1
ATOM 661 N N . GLY A 1 83 ? -29.209 1.663 43.356 1.00 58.00 83 GLY A N 1
ATOM 662 C CA . GLY A 1 83 ? -30.673 1.581 43.309 1.00 58.00 83 GLY A CA 1
ATOM 663 C C . GLY A 1 83 ? -31.215 0.269 43.887 1.00 58.00 83 GLY A C 1
ATOM 664 O O . GLY A 1 83 ? -32.215 0.280 44.606 1.00 58.00 83 GLY A O 1
ATOM 665 N N . ALA A 1 84 ? -30.513 -0.846 43.666 1.00 51.88 84 ALA A N 1
ATOM 666 C CA . ALA A 1 84 ? -30.819 -2.137 44.279 1.00 51.88 84 ALA A CA 1
ATOM 667 C C . ALA A 1 84 ? -30.611 -2.119 45.804 1.00 51.88 84 ALA A C 1
ATOM 669 O O . ALA A 1 84 ? -31.397 -2.724 46.536 1.00 51.88 84 ALA A O 1
ATOM 670 N N . ILE A 1 85 ? -29.623 -1.364 46.301 1.00 49.50 85 ILE A N 1
ATOM 671 C CA . ILE A 1 85 ? -29.398 -1.168 47.744 1.00 49.50 85 ILE A CA 1
ATOM 672 C C . ILE A 1 85 ? -30.566 -0.401 48.393 1.00 49.50 85 ILE A C 1
ATOM 674 O O . ILE A 1 85 ? -30.982 -0.753 49.494 1.00 49.50 85 ILE A O 1
ATOM 678 N N . LYS A 1 86 ? -31.180 0.573 47.702 1.00 48.34 86 LYS A N 1
ATOM 679 C CA . LYS A 1 86 ? -32.367 1.294 48.213 1.00 48.34 86 LYS A CA 1
ATOM 680 C C . LYS A 1 86 ? -33.675 0.495 48.168 1.00 48.34 86 LYS A C 1
ATOM 682 O O . LYS A 1 86 ? -34.587 0.817 48.920 1.00 48.34 86 LYS A O 1
ATOM 687 N N . ARG A 1 87 ? -33.790 -0.535 47.321 1.00 48.56 87 ARG A N 1
ATOM 688 C CA . ARG A 1 87 ? -34.983 -1.406 47.275 1.00 48.56 87 ARG A CA 1
ATOM 689 C C . ARG A 1 87 ? -34.957 -2.553 48.288 1.00 48.56 87 ARG A C 1
ATOM 691 O O . ARG A 1 87 ? -36.008 -3.111 48.570 1.00 48.56 87 ARG A O 1
ATOM 698 N N . ARG A 1 88 ? -33.808 -2.890 48.889 1.00 47.00 88 ARG A N 1
ATOM 699 C CA . ARG A 1 88 ? -33.745 -3.944 49.923 1.00 47.00 88 ARG A CA 1
ATOM 700 C C . ARG A 1 88 ? -34.335 -3.549 51.283 1.00 47.00 88 ARG A C 1
ATOM 702 O O . ARG A 1 88 ? -34.515 -4.434 52.109 1.00 47.00 88 ARG A O 1
ATOM 709 N N . SER A 1 89 ? -34.678 -2.280 51.519 1.00 46.34 89 SER A N 1
ATOM 710 C CA . SER A 1 89 ? -35.296 -1.828 52.781 1.00 46.34 89 SER A CA 1
ATOM 711 C C . SER A 1 89 ? -36.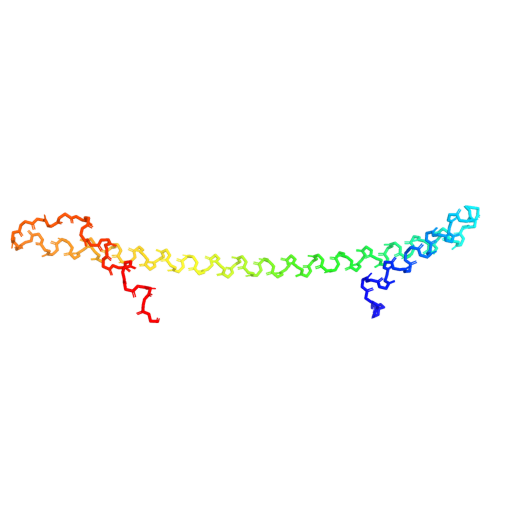833 -1.748 52.765 1.00 46.34 89 SER A C 1
ATOM 713 O O . SER A 1 89 ? -37.430 -1.385 53.775 1.00 46.34 89 SER A O 1
ATOM 715 N N . ARG A 1 90 ? -37.504 -2.117 51.666 1.00 45.03 90 ARG A N 1
ATOM 716 C CA . ARG A 1 90 ? -38.969 -2.284 51.602 1.00 45.03 90 ARG A CA 1
ATOM 717 C C . ARG A 1 90 ? -39.283 -3.484 50.700 1.00 45.03 90 ARG A C 1
ATOM 719 O O . ARG A 1 90 ? -39.108 -3.382 49.492 1.00 45.03 90 ARG A O 1
ATOM 726 N N . 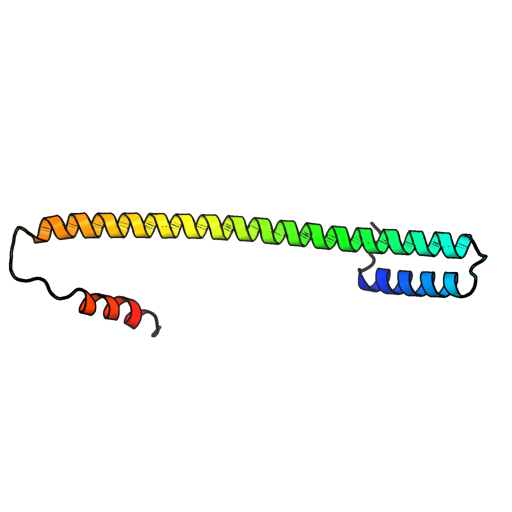GLY A 1 91 ? -39.664 -4.624 51.288 1.00 40.47 91 GLY A N 1
ATOM 727 C CA . GLY A 1 91 ? -40.001 -5.866 50.560 1.00 40.47 91 GLY A CA 1
ATOM 728 C C . GLY A 1 91 ? -41.254 -5.757 49.664 1.00 40.47 91 GLY A C 1
ATOM 729 O O . GLY A 1 91 ? -41.812 -4.664 49.576 1.00 40.47 91 GLY A O 1
ATOM 730 N N . PRO A 1 92 ? -41.758 -6.850 49.042 1.00 43.28 92 PRO A N 1
ATOM 731 C CA . PRO A 1 92 ? -41.258 -8.231 48.988 1.00 43.28 92 PRO A CA 1
ATOM 732 C C . PRO A 1 92 ? -40.813 -8.710 47.576 1.00 43.28 92 PRO A C 1
ATOM 734 O O . PRO A 1 92 ? -41.137 -8.099 46.565 1.00 43.28 92 PRO A O 1
ATOM 737 N N . ALA A 1 93 ? -40.097 -9.846 47.579 1.00 46.56 93 ALA A N 1
ATOM 738 C CA . ALA A 1 93 ? -39.732 -10.804 46.513 1.00 46.56 93 ALA A CA 1
ATOM 739 C C . ALA A 1 93 ? -38.985 -10.328 45.230 1.00 46.56 93 ALA A C 1
ATOM 741 O O . ALA A 1 93 ? -39.460 -9.462 44.497 1.00 46.56 93 ALA A O 1
ATOM 742 N N . PRO A 1 94 ? -37.831 -10.946 44.885 1.00 49.56 94 PRO A N 1
ATOM 743 C CA . PRO A 1 94 ? -37.111 -10.654 43.648 1.00 49.56 94 PRO A CA 1
ATOM 744 C C . PRO A 1 94 ? -37.789 -11.313 42.436 1.00 49.56 94 PRO A C 1
ATOM 746 O O . PRO A 1 94 ? -37.894 -12.534 42.357 1.00 49.56 94 PRO A O 1
ATOM 749 N N . VAL A 1 95 ? -38.197 -10.499 41.462 1.00 56.28 95 VAL A N 1
ATOM 750 C CA . VAL A 1 95 ? -38.582 -10.962 40.120 1.00 56.28 95 VAL A CA 1
ATOM 751 C C . VAL A 1 95 ? -37.318 -11.480 39.411 1.00 56.28 95 VAL A C 1
ATOM 753 O O . VAL A 1 95 ? -36.288 -10.797 39.451 1.00 56.28 95 VAL A O 1
ATOM 756 N N . PRO A 1 96 ? -37.338 -12.671 38.785 1.00 48.16 96 PRO A N 1
ATOM 757 C CA . PRO A 1 96 ? -36.162 -13.239 38.135 1.00 48.16 96 PRO A CA 1
ATOM 758 C C . PRO A 1 96 ? -35.649 -12.328 37.013 1.00 48.16 96 PRO A C 1
ATOM 760 O O . PRO A 1 96 ? -36.406 -11.871 36.158 1.00 48.16 96 PRO A O 1
ATOM 763 N N . ALA A 1 97 ? -34.329 -12.112 36.991 1.00 53.78 97 ALA A N 1
ATOM 764 C CA . ALA A 1 97 ? -33.617 -11.204 36.081 1.00 53.78 97 ALA A CA 1
ATOM 765 C C . ALA A 1 97 ? -33.809 -11.507 34.577 1.00 53.78 97 ALA A C 1
ATOM 767 O O . ALA A 1 97 ? -33.431 -10.710 33.723 1.00 53.78 97 ALA A O 1
ATOM 768 N N . GLN A 1 98 ? -34.427 -12.644 34.258 1.00 52.44 98 GLN A N 1
ATOM 769 C CA . GLN A 1 98 ? -34.758 -13.089 32.907 1.00 52.44 98 GLN A CA 1
ATOM 770 C C . GLN A 1 98 ? -35.861 -12.227 32.264 1.00 52.44 98 GLN A C 1
ATOM 772 O O . GLN A 1 98 ? -35.881 -12.071 31.048 1.00 52.44 98 GLN A O 1
ATOM 777 N N . ALA A 1 99 ? -36.735 -11.611 33.071 1.00 48.25 99 ALA A N 1
ATOM 778 C CA . ALA A 1 99 ? -37.840 -10.788 32.573 1.00 48.25 99 ALA A CA 1
ATOM 779 C C . ALA A 1 99 ? -37.404 -9.386 32.096 1.00 48.25 99 ALA A C 1
ATOM 781 O O . ALA A 1 99 ? -38.087 -8.779 31.281 1.00 48.25 99 ALA A O 1
ATOM 782 N N . VAL A 1 100 ? -36.253 -8.874 32.552 1.00 52.69 100 VAL A N 1
ATOM 783 C CA . VAL A 1 100 ? -35.812 -7.493 32.252 1.00 52.69 100 VAL A CA 1
ATOM 784 C C . VAL A 1 100 ? -34.972 -7.411 30.968 1.00 52.69 100 VAL A C 1
ATOM 786 O O . VAL A 1 100 ? -34.838 -6.345 30.372 1.00 52.69 100 VAL A O 1
ATOM 789 N N . LEU A 1 101 ? -34.431 -8.536 30.488 1.00 46.69 101 LEU A N 1
ATOM 790 C CA . LEU A 1 101 ? -33.645 -8.569 29.247 1.00 46.69 101 LEU A CA 1
ATOM 791 C C . LEU A 1 101 ? -34.503 -8.459 27.975 1.00 46.69 101 LEU A C 1
ATOM 793 O O . LEU A 1 101 ? -33.983 -8.043 26.942 1.00 46.69 101 LEU A O 1
ATOM 797 N N . PHE A 1 102 ? -35.803 -8.767 28.041 1.00 46.31 102 PHE A N 1
ATOM 798 C CA . PHE A 1 102 ? -36.687 -8.714 26.870 1.00 46.31 102 PHE A CA 1
ATOM 799 C C . PHE A 1 102 ? -37.217 -7.308 26.544 1.00 46.31 102 PHE A C 1
ATOM 801 O O . PHE A 1 102 ? -37.410 -6.996 25.371 1.00 46.31 102 PHE A O 1
ATOM 808 N N . GLU A 1 103 ? -37.385 -6.422 27.530 1.00 45.69 103 GLU A N 1
ATOM 809 C CA . GLU A 1 103 ? -37.942 -5.082 27.272 1.00 45.69 103 GLU A CA 1
ATOM 810 C C . GLU A 1 103 ? -36.955 -4.131 26.582 1.00 45.69 103 GLU A C 1
ATOM 812 O O . GLU A 1 103 ? -37.365 -3.301 25.773 1.00 45.69 103 GLU A O 1
ATOM 817 N N . ILE A 1 104 ? -35.648 -4.275 26.825 1.00 49.16 104 ILE A N 1
ATOM 818 C CA . ILE A 1 104 ? -34.643 -3.381 26.222 1.00 49.16 104 ILE A CA 1
ATOM 819 C C . ILE A 1 104 ? -34.302 -3.802 24.782 1.00 49.16 104 ILE A C 1
ATOM 821 O O . ILE A 1 104 ? -33.955 -2.957 23.960 1.00 49.16 104 ILE A O 1
ATOM 825 N N . VAL A 1 105 ? -34.434 -5.089 24.443 1.00 48.91 105 VAL A N 1
ATOM 826 C CA . VAL A 1 105 ? -34.180 -5.588 23.078 1.00 48.91 105 VAL A CA 1
ATOM 827 C C . VAL A 1 105 ? -35.425 -5.459 22.185 1.00 48.91 105 VAL A C 1
ATOM 829 O O . VAL A 1 105 ? -35.286 -5.241 20.984 1.00 48.91 105 VAL A O 1
ATOM 832 N N . GLY A 1 106 ? -36.637 -5.502 22.753 1.00 44.03 106 GLY A N 1
ATOM 833 C CA . GLY A 1 106 ? -37.891 -5.383 21.996 1.00 44.03 106 GLY A CA 1
ATOM 834 C C . GLY A 1 106 ? -38.216 -3.980 21.465 1.00 44.03 106 GLY A C 1
ATOM 835 O O . GLY A 1 106 ? -38.894 -3.867 20.449 1.00 44.03 106 GLY A O 1
ATOM 836 N N . GLN A 1 107 ? -37.717 -2.906 22.089 1.00 43.25 107 GLN A N 1
ATOM 837 C CA . GLN A 1 107 ? -38.022 -1.526 21.662 1.00 43.25 107 GLN A CA 1
ATOM 838 C C . GLN A 1 107 ? -37.056 -0.950 20.609 1.00 43.25 107 GLN A C 1
ATOM 840 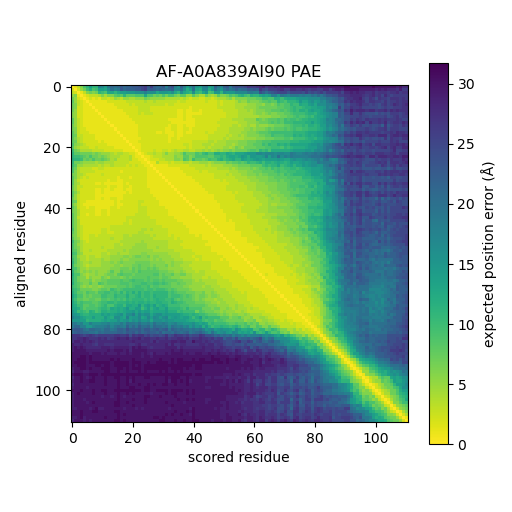O O . GLN A 1 107 ? -37.215 0.193 20.193 1.00 43.25 107 GLN A O 1
ATOM 845 N N . GLY A 1 108 ? -36.064 -1.722 20.153 1.00 42.91 108 GLY A N 1
ATOM 846 C CA . GLY A 1 108 ? -35.066 -1.265 19.176 1.00 42.91 108 GLY A CA 1
ATOM 847 C C . GLY A 1 108 ? -35.319 -1.659 17.716 1.00 42.91 108 GLY A C 1
ATOM 848 O O . GLY A 1 108 ? -34.472 -1.362 16.880 1.00 42.91 108 GLY A O 1
ATOM 849 N N . VAL A 1 109 ? -36.421 -2.355 17.399 1.00 49.44 109 VAL A N 1
ATOM 850 C CA . VAL A 1 109 ? -36.695 -2.868 16.033 1.00 49.44 109 VAL A CA 1
ATOM 851 C C . VAL A 1 109 ? -38.001 -2.319 15.433 1.00 49.44 109 VAL A C 1
ATOM 853 O O . VAL A 1 109 ? -38.396 -2.712 14.343 1.00 49.44 109 VAL A O 1
ATOM 856 N N . ALA A 1 110 ? -38.663 -1.361 16.082 1.00 45.41 110 ALA A N 1
ATOM 857 C CA . ALA A 1 110 ? -39.840 -0.707 15.510 1.00 45.41 110 ALA A CA 1
ATOM 858 C C . ALA A 1 110 ? -39.834 0.802 15.786 1.00 45.41 110 ALA A C 1
ATOM 860 O O . ALA A 1 110 ? -40.510 1.254 16.707 1.00 45.41 110 ALA A O 1
ATOM 861 N N . ALA A 1 111 ? -39.037 1.543 15.009 1.00 37.03 111 ALA A N 1
ATOM 862 C CA . ALA A 1 111 ? -39.290 2.908 14.513 1.00 37.03 111 ALA A CA 1
ATOM 863 C C . ALA A 1 111 ? -38.020 3.475 13.864 1.00 37.03 111 ALA A C 1
ATOM 865 O O . ALA A 1 111 ? -36.989 3.575 14.567 1.00 37.03 111 ALA A O 1
#